Protein AF-Q9FPZ1-F1 (afdb_monomer)

InterPro domains:
  IPR013320 Concanavalin A-like lectin/glucanase 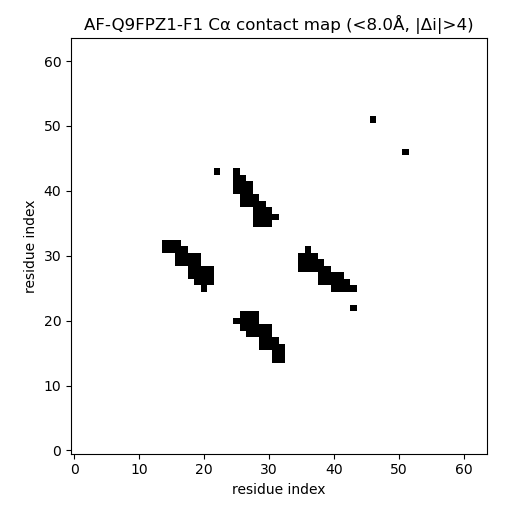domain superfamily [SSF49899] (7-63)

Structure (mmCIF, N/CA/C/O backbone):
data_AF-Q9FPZ1-F1
#
_entry.id   AF-Q9FPZ1-F1
#
loop_
_atom_site.group_PDB
_atom_site.id
_atom_site.type_symbol
_atom_site.label_atom_id
_atom_site.label_alt_id
_atom_site.label_comp_id
_atom_site.label_asym_id
_atom_site.label_entity_id
_atom_site.label_seq_id
_atom_site.pdbx_PDB_ins_code
_atom_site.Cartn_x
_atom_site.Cartn_y
_atom_site.Cartn_z
_atom_site.occupancy
_atom_site.B_iso_or_equiv
_atom_site.auth_seq_id
_atom_site.auth_comp_id
_atom_site.auth_asym_id
_atom_site.auth_atom_id
_atom_site.pdbx_PDB_model_num
ATOM 1 N N . PRO A 1 1 ? -13.792 9.943 2.541 1.00 34.59 1 PRO A N 1
ATOM 2 C CA . PRO A 1 1 ? -14.368 9.151 1.429 1.00 34.59 1 PRO A CA 1
ATOM 3 C C . PRO A 1 1 ? -13.426 9.154 0.214 1.00 34.59 1 PRO A C 1
ATOM 5 O O . PRO A 1 1 ? -13.464 10.053 -0.622 1.00 34.59 1 PRO A O 1
ATOM 8 N N . CYS A 1 2 ? -12.520 8.179 0.174 1.00 31.05 2 CYS A N 1
ATOM 9 C CA . CYS A 1 2 ? -11.534 8.007 -0.889 1.00 31.05 2 CYS A CA 1
ATOM 10 C C . CYS A 1 2 ? -12.250 7.420 -2.114 1.00 31.05 2 CYS A C 1
ATOM 12 O O . CYS A 1 2 ? -12.576 6.236 -2.153 1.00 31.05 2 CYS A O 1
ATOM 14 N N . LEU A 1 3 ? -12.574 8.265 -3.091 1.00 40.56 3 LEU A N 1
ATOM 15 C CA . LEU A 1 3 ? -13.225 7.865 -4.338 1.00 40.56 3 LEU A CA 1
ATOM 16 C C . LEU A 1 3 ? -12.205 7.212 -5.283 1.00 40.56 3 LEU A C 1
ATOM 18 O O . LEU A 1 3 ? -11.668 7.873 -6.167 1.00 40.56 3 LEU A O 1
ATOM 22 N N . CYS A 1 4 ? -11.976 5.907 -5.126 1.00 41.69 4 CYS A N 1
ATOM 23 C CA . CYS A 1 4 ? -11.229 5.093 -6.096 1.00 41.69 4 CYS A CA 1
ATOM 24 C C . CYS A 1 4 ? -12.090 4.014 -6.776 1.00 41.69 4 CYS A C 1
ATOM 26 O O . CYS A 1 4 ? -11.575 3.005 -7.239 1.00 41.69 4 CYS A O 1
ATOM 28 N N . SER A 1 5 ? -13.402 4.217 -6.894 1.00 48.66 5 SER A N 1
ATOM 29 C CA . SER A 1 5 ? -14.297 3.305 -7.623 1.00 48.66 5 SER A CA 1
ATOM 30 C C . SER A 1 5 ? -14.993 4.039 -8.767 1.00 48.66 5 SER A C 1
ATOM 32 O O . SER A 1 5 ? -16.137 4.476 -8.669 1.00 48.66 5 SER A O 1
ATOM 34 N N . ARG A 1 6 ? -14.286 4.183 -9.897 1.00 46.41 6 ARG A N 1
ATOM 35 C CA . ARG A 1 6 ? -14.946 4.508 -11.171 1.00 46.41 6 ARG A CA 1
ATOM 36 C C . ARG A 1 6 ? -15.689 3.261 -11.682 1.00 46.41 6 ARG A C 1
ATOM 38 O O . ARG A 1 6 ? -15.130 2.166 -11.618 1.00 46.41 6 ARG A O 1
ATOM 45 N N . PRO A 1 7 ? -16.919 3.397 -12.208 1.00 47.09 7 PRO A N 1
ATOM 46 C CA . PRO A 1 7 ? -17.684 2.269 -12.733 1.00 47.09 7 PRO A CA 1
ATOM 47 C C . PRO A 1 7 ? -16.992 1.680 -13.971 1.00 47.09 7 PRO A C 1
ATOM 49 O O . PRO A 1 7 ? -16.525 2.418 -14.839 1.00 47.09 7 PRO A O 1
ATOM 52 N N . ARG A 1 8 ? -16.914 0.344 -14.042 1.00 55.91 8 ARG A N 1
ATOM 53 C CA . ARG A 1 8 ? -16.300 -0.404 -15.153 1.00 55.91 8 ARG A CA 1
ATOM 54 C C . ARG A 1 8 ? -17.200 -0.346 -16.401 1.00 55.91 8 ARG A C 1
ATOM 56 O O . ARG A 1 8 ? -18.281 -0.932 -16.356 1.00 55.91 8 ARG A O 1
ATOM 63 N N . PRO A 1 9 ? -16.781 0.256 -17.532 1.00 42.53 9 PRO A N 1
ATOM 64 C CA . PRO A 1 9 ? -17.397 -0.042 -18.815 1.00 42.53 9 PRO A CA 1
ATOM 65 C C . PRO A 1 9 ? -16.872 -1.392 -19.322 1.00 42.53 9 PRO A C 1
ATOM 67 O O . PRO A 1 9 ? -15.714 -1.758 -19.110 1.00 42.53 9 PRO A O 1
ATOM 70 N N . ALA A 1 10 ? -17.751 -2.145 -19.975 1.00 48.84 10 ALA A N 1
ATOM 71 C CA . ALA A 1 10 ? -17.497 -3.487 -20.473 1.00 48.84 10 ALA A CA 1
ATOM 72 C C . ALA A 1 10 ? -16.293 -3.577 -21.440 1.00 48.84 10 ALA A C 1
ATOM 74 O O . ALA A 1 10 ? -16.100 -2.723 -22.301 1.00 48.84 10 ALA A O 1
ATOM 75 N N . ARG A 1 11 ? -15.547 -4.688 -21.320 1.00 51.47 11 ARG A N 1
ATOM 76 C CA . ARG A 1 11 ? -14.620 -5.275 -22.312 1.00 51.47 11 ARG A CA 1
ATOM 77 C C . ARG A 1 11 ? -13.501 -4.374 -22.860 1.00 51.47 11 ARG A C 1
ATOM 79 O O . ARG A 1 11 ? -13.394 -4.144 -24.056 1.00 51.47 11 ARG A O 1
ATOM 86 N N . ILE A 1 12 ? -12.551 -4.040 -21.990 1.00 50.09 12 ILE A N 1
ATOM 87 C CA . ILE A 1 12 ? -11.117 -4.056 -22.321 1.00 50.09 12 ILE A CA 1
ATOM 88 C C . ILE A 1 12 ? -10.452 -4.753 -21.136 1.00 50.09 12 ILE A C 1
ATOM 90 O O . ILE A 1 12 ? -10.599 -4.288 -20.007 1.00 50.09 12 ILE A O 1
ATOM 94 N N . GLN A 1 13 ? -9.769 -5.877 -21.356 1.00 55.38 13 GLN A N 1
ATOM 95 C CA . GLN A 1 13 ? -8.986 -6.542 -20.311 1.00 55.38 13 GLN A CA 1
ATOM 96 C C . GLN A 1 13 ? -7.737 -5.683 -20.073 1.00 55.38 13 GLN A C 1
ATOM 98 O O . GLN A 1 13 ? -6.680 -5.895 -20.663 1.00 55.38 13 GLN A O 1
ATOM 103 N N . ARG A 1 14 ? -7.912 -4.592 -19.324 1.00 63.34 14 ARG A N 1
ATOM 104 C CA . ARG A 1 14 ? -6.824 -3.680 -18.982 1.00 63.34 14 ARG A CA 1
ATOM 105 C C . ARG A 1 14 ? -5.868 -4.447 -18.086 1.00 63.34 14 ARG A C 1
ATOM 107 O O . ARG A 1 14 ? -6.314 -5.066 -17.127 1.00 63.34 14 ARG A O 1
ATOM 114 N N . ARG A 1 15 ? -4.581 -4.419 -18.425 1.00 85.38 15 ARG A N 1
ATOM 115 C CA . ARG A 1 15 ? -3.550 -4.867 -17.497 1.00 85.38 15 ARG A CA 1
ATOM 116 C C . ARG A 1 15 ? -3.371 -3.779 -16.445 1.00 85.38 15 ARG A C 1
ATOM 118 O O . ARG A 1 15 ? -3.216 -2.618 -16.823 1.00 85.38 15 ARG A O 1
ATOM 125 N N . TYR A 1 16 ? -3.421 -4.138 -15.174 1.00 87.25 16 TYR A N 1
ATOM 126 C CA . TYR A 1 16 ? -3.211 -3.225 -14.055 1.00 87.25 16 TYR A CA 1
ATOM 127 C C . TYR A 1 16 ? -2.254 -3.844 -13.041 1.00 87.25 16 TYR A C 1
ATOM 129 O O . TYR A 1 16 ? -2.012 -5.052 -13.038 1.00 87.25 16 TYR A O 1
ATOM 137 N N . CYS A 1 17 ? -1.655 -2.966 -12.248 1.00 92.12 17 CYS A N 1
ATOM 138 C CA . CYS A 1 17 ? -0.773 -3.293 -11.147 1.00 92.12 17 CYS A CA 1
ATOM 139 C C . CYS A 1 17 ? -1.151 -2.338 -10.019 1.00 92.12 17 CYS A C 1
ATOM 141 O O . CYS A 1 17 ? -1.006 -1.125 -10.193 1.00 92.12 17 CYS A O 1
ATOM 143 N N . ASP A 1 18 ? -1.656 -2.885 -8.921 1.00 95.19 18 ASP A N 1
ATOM 144 C CA . ASP A 1 18 ? -2.179 -2.130 -7.791 1.00 95.19 18 ASP A CA 1
ATOM 145 C C . ASP A 1 18 ? -1.388 -2.472 -6.523 1.00 95.19 18 ASP A C 1
ATOM 147 O O . ASP A 1 18 ? -0.969 -3.609 -6.313 1.00 95.19 18 ASP A O 1
ATOM 151 N N . CYS A 1 19 ? -1.166 -1.472 -5.670 1.00 95.81 19 CYS A N 1
ATOM 152 C CA . CYS A 1 19 ? -0.721 -1.689 -4.296 1.00 95.81 19 CYS A CA 1
ATOM 153 C C . CYS A 1 19 ? -1.950 -1.560 -3.394 1.00 95.81 19 CYS A C 1
ATOM 155 O O . CYS A 1 19 ? -2.444 -0.450 -3.183 1.00 95.81 19 CYS A O 1
ATOM 157 N N . GLU A 1 20 ? -2.454 -2.681 -2.890 1.00 96.62 20 GLU A N 1
ATOM 158 C CA . GLU A 1 20 ? -3.661 -2.737 -2.072 1.00 96.62 20 GLU A CA 1
ATOM 159 C C . GLU A 1 20 ? -3.311 -2.625 -0.587 1.00 96.62 20 GLU A C 1
ATOM 161 O O . GLU A 1 20 ? -2.424 -3.318 -0.096 1.00 96.62 20 GLU A O 1
ATOM 166 N N . PHE A 1 21 ? -4.030 -1.765 0.135 1.0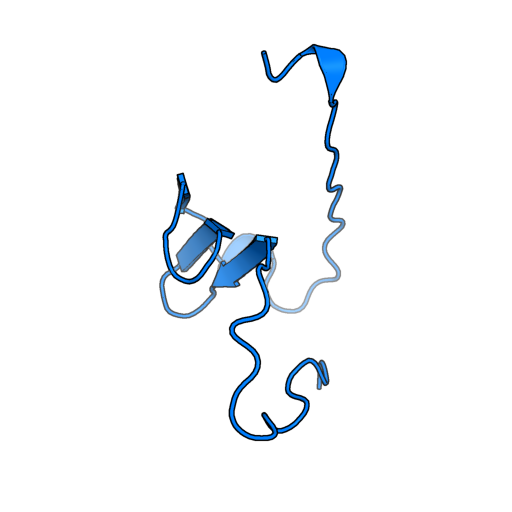0 97.06 21 PHE A N 1
ATOM 167 C CA . PHE A 1 21 ? -4.007 -1.669 1.597 1.00 97.06 21 PHE A CA 1
ATOM 168 C C . PHE A 1 21 ? -5.362 -2.157 2.106 1.00 97.06 21 PHE A C 1
ATOM 170 O O . PHE A 1 21 ? -6.278 -1.367 2.339 1.00 97.06 21 PHE A O 1
ATOM 177 N N . ASP A 1 22 ? -5.520 -3.475 2.183 1.00 96.38 22 ASP A N 1
ATOM 178 C CA . ASP A 1 22 ? -6.788 -4.103 2.528 1.00 96.38 22 ASP A CA 1
ATOM 179 C C . ASP A 1 22 ? -6.939 -4.174 4.051 1.00 96.38 22 ASP A C 1
ATOM 181 O O . ASP A 1 22 ? -6.201 -4.884 4.744 1.00 96.38 22 ASP A O 1
ATOM 185 N N . THR A 1 23 ? -7.896 -3.405 4.572 1.00 96.56 23 THR A N 1
ATOM 186 C CA . THR A 1 23 ? -8.217 -3.337 6.001 1.00 96.56 23 THR A CA 1
ATOM 187 C C . THR A 1 23 ? -9.121 -4.474 6.469 1.00 96.56 23 THR A C 1
ATOM 189 O O . THR A 1 23 ? -9.146 -4.773 7.658 1.00 96.56 23 THR A O 1
ATOM 192 N N . PHE A 1 24 ? -9.866 -5.112 5.564 1.00 95.94 24 PHE A N 1
ATOM 193 C CA . PHE A 1 24 ? -10.745 -6.231 5.895 1.00 95.94 24 PHE A CA 1
ATOM 194 C C . PHE A 1 24 ? -9.950 -7.532 5.997 1.00 95.94 24 PHE A C 1
ATOM 196 O O . PHE A 1 24 ? -10.163 -8.325 6.913 1.00 95.94 24 PHE A O 1
ATOM 203 N N . LEU A 1 25 ? -9.008 -7.730 5.073 1.00 95.88 25 LEU A N 1
ATOM 204 C CA . LEU A 1 25 ? -8.103 -8.880 5.063 1.00 95.88 25 LEU A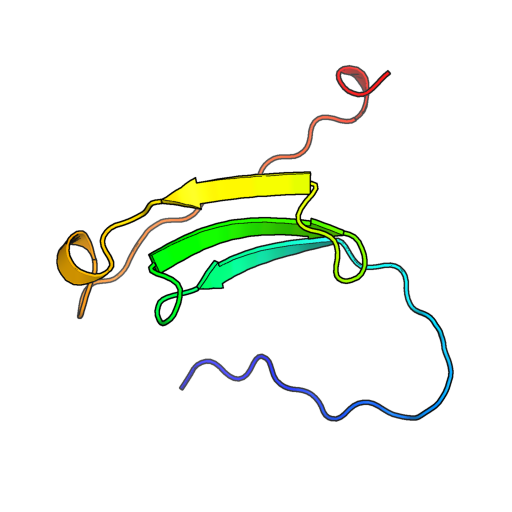 CA 1
ATOM 205 C C . LEU A 1 25 ? -6.813 -8.646 5.864 1.00 95.88 25 LEU A C 1
ATOM 207 O O . LEU A 1 25 ? -5.973 -9.544 5.920 1.00 95.88 25 LEU A O 1
ATOM 211 N N . SER A 1 26 ? -6.641 -7.460 6.462 1.00 96.56 26 SER A N 1
ATOM 212 C CA . SER A 1 26 ? -5.453 -7.057 7.230 1.00 96.56 26 SER A CA 1
ATOM 213 C C . SER A 1 26 ? -4.139 -7.365 6.503 1.00 96.56 26 SER A C 1
ATOM 215 O O . SER A 1 26 ? -3.185 -7.901 7.077 1.00 96.56 26 SER A O 1
ATOM 217 N N . ARG A 1 27 ? -4.075 -7.032 5.207 1.00 97.12 27 ARG A N 1
ATOM 218 C CA . ARG A 1 27 ? -2.884 -7.237 4.367 1.00 97.12 27 ARG A CA 1
ATOM 219 C C . ARG A 1 27 ? -2.581 -6.038 3.471 1.00 97.12 27 ARG A C 1
ATOM 221 O O . ARG A 1 27 ? -3.486 -5.352 3.008 1.00 97.12 27 ARG A O 1
ATOM 228 N N . ILE A 1 28 ? -1.298 -5.843 3.190 1.00 97.25 28 ILE A N 1
ATOM 229 C CA . ILE A 1 28 ? -0.816 -4.974 2.117 1.00 97.25 28 ILE A CA 1
ATOM 230 C C . ILE A 1 28 ? -0.302 -5.885 1.007 1.00 97.25 28 ILE A 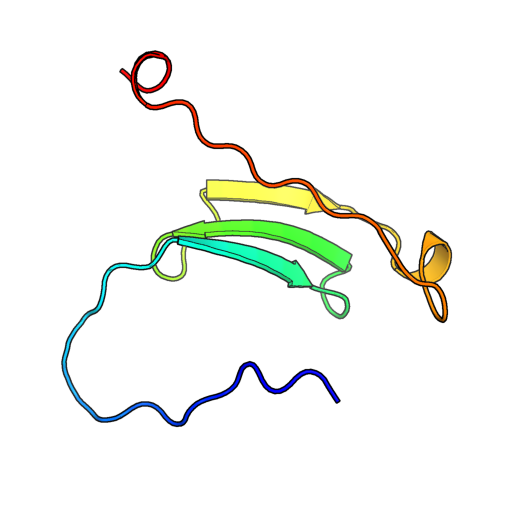C 1
ATOM 232 O O . ILE A 1 28 ? 0.578 -6.716 1.259 1.00 97.25 28 ILE A O 1
ATOM 236 N N . SER A 1 29 ? -0.834 -5.766 -0.205 1.00 96.94 29 SER A N 1
ATOM 237 C CA . SER A 1 29 ? -0.427 -6.604 -1.336 1.00 96.94 29 SER A CA 1
ATOM 238 C C . SER A 1 29 ? -0.087 -5.801 -2.582 1.00 96.94 29 SER A C 1
ATOM 240 O O . SER A 1 29 ? -0.447 -4.637 -2.729 1.00 96.94 29 SER A O 1
ATOM 242 N N . ILE A 1 30 ? 0.685 -6.432 -3.462 1.00 96.81 30 ILE A N 1
ATOM 243 C CA . ILE A 1 30 ? 0.870 -5.983 -4.836 1.00 96.81 30 ILE A CA 1
ATOM 244 C C . ILE A 1 30 ? 0.047 -6.934 -5.700 1.00 96.81 30 ILE A C 1
ATOM 246 O O . ILE A 1 30 ? 0.420 -8.103 -5.843 1.00 96.81 30 ILE A O 1
ATOM 250 N N . ASP A 1 31 ? -1.055 -6.437 -6.247 1.00 94.56 31 ASP A N 1
ATOM 251 C CA . ASP A 1 31 ? -1.926 -7.163 -7.164 1.00 94.56 31 ASP A CA 1
ATOM 252 C C . ASP A 1 31 ? -1.522 -6.873 -8.610 1.00 94.56 31 ASP A C 1
ATOM 254 O O . ASP A 1 31 ? -1.316 -5.723 -9.002 1.00 94.56 31 ASP A O 1
ATOM 258 N N . VAL A 1 32 ? -1.412 -7.921 -9.424 1.00 93.69 32 VAL A N 1
ATOM 259 C CA . VAL A 1 32 ? -1.222 -7.794 -10.869 1.00 93.69 32 VAL A CA 1
ATOM 260 C C . VAL A 1 32 ? -2.298 -8.600 -11.582 1.00 93.69 32 VAL A C 1
ATOM 262 O O . VAL A 1 32 ? -2.165 -9.808 -11.782 1.00 93.69 32 VAL A O 1
ATOM 265 N N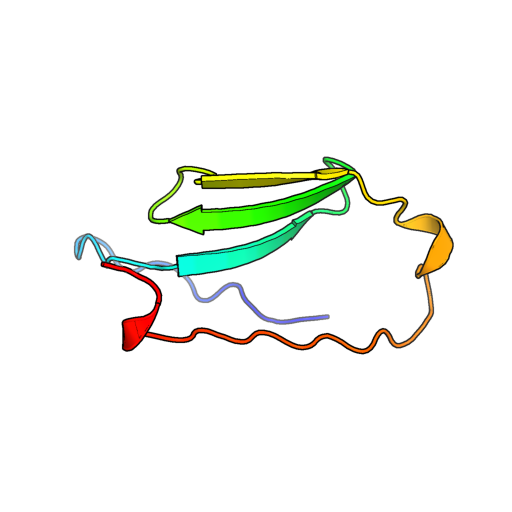 . ASN A 1 33 ? -3.333 -7.905 -12.054 1.00 93.50 33 ASN A N 1
ATOM 266 C CA . ASN A 1 33 ? -4.469 -8.476 -12.783 1.00 93.50 33 ASN A CA 1
ATOM 267 C C . ASN A 1 33 ? -5.321 -9.475 -11.964 1.00 93.50 33 ASN A C 1
ATOM 269 O O . ASN A 1 33 ? -5.716 -10.510 -12.508 1.00 93.50 33 ASN A O 1
ATOM 273 N N . ASN A 1 34 ? -5.660 -9.157 -10.708 1.00 91.56 34 ASN A N 1
ATOM 274 C CA . ASN A 1 34 ? -6.322 -10.044 -9.727 1.00 91.56 34 ASN A CA 1
ATOM 275 C C . ASN A 1 34 ? -5.461 -11.233 -9.283 1.00 91.56 34 ASN A C 1
ATOM 277 O O . ASN A 1 34 ? -5.984 -12.319 -9.016 1.00 91.56 34 ASN A O 1
ATOM 281 N N . ASN A 1 35 ? -4.145 -11.061 -9.275 1.00 92.94 35 ASN A N 1
ATOM 282 C CA . ASN A 1 35 ? -3.245 -12.036 -8.696 1.00 92.94 35 ASN A CA 1
ATOM 283 C C . ASN A 1 35 ? -2.230 -11.326 -7.806 1.00 92.94 35 ASN A C 1
ATOM 285 O O . ASN A 1 35 ? -1.360 -10.600 -8.2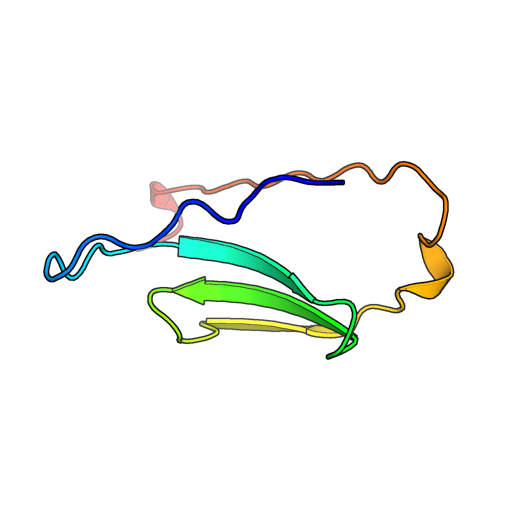99 1.00 92.94 35 ASN A O 1
ATOM 289 N N . ASP A 1 36 ? -2.323 -11.579 -6.503 1.00 91.38 36 ASP A N 1
ATOM 290 C CA . ASP A 1 36 ? -1.372 -11.076 -5.524 1.00 91.38 36 ASP A CA 1
ATOM 291 C C . ASP A 1 36 ? 0.004 -11.705 -5.777 1.00 91.38 36 ASP A C 1
ATOM 293 O O . ASP A 1 36 ? 0.253 -12.866 -5.448 1.00 91.38 36 ASP A O 1
ATOM 297 N N . ILE A 1 37 ? 0.936 -10.931 -6.337 1.00 95.75 37 ILE A N 1
ATOM 298 C CA . ILE A 1 37 ? 2.315 -11.403 -6.536 1.00 95.75 37 ILE A CA 1
ATOM 299 C C . ILE A 1 37 ? 3.093 -11.428 -5.218 1.00 95.75 37 ILE A C 1
ATOM 301 O O . ILE A 1 37 ? 4.072 -12.163 -5.076 1.00 95.75 37 ILE A O 1
ATOM 305 N N . LYS A 1 38 ? 2.679 -10.599 -4.254 1.00 95.62 38 LYS A N 1
ATOM 306 C CA . LYS A 1 38 ? 3.205 -10.575 -2.891 1.00 95.62 38 LYS A CA 1
ATOM 307 C C . LYS A 1 38 ? 2.201 -9.910 -1.959 1.00 95.62 38 LYS A C 1
ATOM 309 O O . LYS A 1 38 ? 1.678 -8.852 -2.287 1.00 95.62 38 LYS A O 1
ATOM 314 N N . SER A 1 39 ? 2.029 -10.475 -0.768 1.00 97.12 39 SER A N 1
ATOM 315 C CA . SER A 1 39 ? 1.254 -9.886 0.325 1.00 97.12 39 SER A CA 1
ATOM 316 C C . SER A 1 39 ? 2.033 -9.946 1.634 1.00 97.12 39 SER A C 1
ATOM 318 O O . SER A 1 39 ? 2.748 -10.918 1.887 1.00 97.12 39 SER A O 1
ATOM 320 N N . VAL A 1 40 ? 1.866 -8.939 2.482 1.00 97.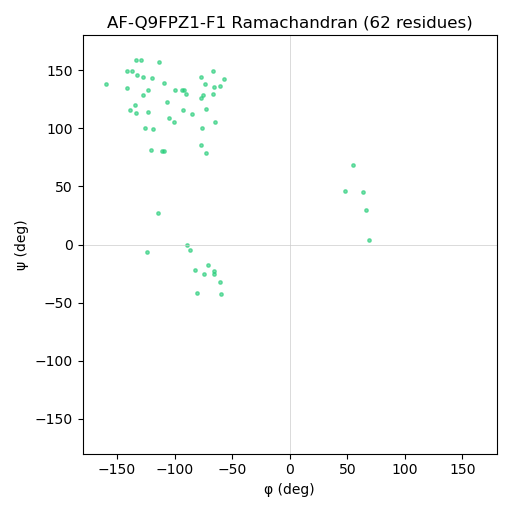19 40 VAL A N 1
ATOM 321 C CA . VAL A 1 40 ? 2.356 -8.931 3.864 1.00 97.19 40 VAL A CA 1
ATOM 322 C C . VAL A 1 40 ? 1.200 -8.595 4.808 1.00 97.19 40 VAL A C 1
ATOM 324 O O . VAL A 1 40 ? 0.335 -7.805 4.428 1.00 97.19 40 VAL A O 1
ATOM 327 N N . PRO A 1 41 ? 1.139 -9.182 6.014 1.00 97.75 41 PRO A N 1
ATOM 328 C CA . PRO A 1 41 ? 0.159 -8.764 7.008 1.00 97.75 41 PRO A CA 1
ATOM 329 C C . PRO A 1 41 ? 0.463 -7.338 7.491 1.00 97.75 41 PRO A C 1
ATOM 331 O O . PRO A 1 41 ? 1.628 -6.939 7.549 1.00 97.75 41 PRO A O 1
ATOM 334 N N . TRP A 1 42 ? -0.574 -6.590 7.864 1.00 96.88 42 TRP A N 1
ATOM 335 C CA . TRP A 1 42 ? -0.451 -5.323 8.594 1.00 96.88 42 TRP A CA 1
ATOM 336 C C . TRP A 1 42 ? -1.570 -5.207 9.628 1.00 96.88 42 TRP A C 1
ATOM 338 O O . TRP A 1 42 ? -2.660 -5.744 9.421 1.00 96.88 42 TRP A O 1
ATOM 348 N N . ASP A 1 43 ? -1.305 -4.521 10.740 1.00 96.38 43 ASP A N 1
ATOM 349 C CA . ASP A 1 43 ? -2.350 -4.176 11.700 1.00 96.38 43 ASP A CA 1
ATOM 350 C C . ASP A 1 43 ? -2.908 -2.793 11.361 1.00 96.38 43 ASP A C 1
ATOM 352 O O . ASP A 1 43 ? -2.218 -1.777 11.418 1.00 96.38 43 ASP A O 1
ATOM 356 N N . VAL A 1 44 ? -4.187 -2.761 10.996 1.00 95.38 44 VAL A N 1
ATOM 357 C CA . VAL A 1 44 ? -4.908 -1.525 10.680 1.00 95.38 44 VAL A CA 1
ATOM 358 C C . VAL A 1 44 ? -4.938 -0.590 11.889 1.00 95.38 44 VAL A C 1
ATOM 360 O O . VAL A 1 44 ? -4.908 0.627 11.725 1.00 95.38 44 VAL A O 1
ATOM 363 N N . ARG A 1 45 ? -4.975 -1.144 13.108 1.00 96.56 45 ARG A N 1
ATOM 364 C CA . ARG A 1 45 ? -5.108 -0.369 14.350 1.00 96.56 45 ARG A CA 1
ATOM 365 C C . ARG A 1 45 ? -3.910 0.527 14.620 1.00 96.56 45 ARG A C 1
ATOM 367 O O . ARG A 1 45 ? -4.081 1.560 15.259 1.00 96.56 45 ARG A O 1
ATOM 374 N N . ASP A 1 46 ? -2.740 0.175 14.096 1.00 96.06 46 ASP A N 1
ATOM 375 C CA . ASP A 1 46 ? -1.532 0.994 14.220 1.00 96.06 46 ASP A CA 1
ATOM 376 C C . ASP A 1 46 ? -1.666 2.336 13.474 1.00 96.06 46 ASP A C 1
ATOM 378 O O . ASP A 1 46 ? -0.999 3.312 13.820 1.00 96.06 46 ASP A O 1
ATOM 382 N N . TYR A 1 47 ? -2.557 2.406 12.476 1.00 96.00 47 TYR A N 1
ATOM 383 C CA . TYR A 1 47 ? -2.715 3.552 11.573 1.00 96.00 47 TYR A CA 1
ATOM 384 C C . TYR A 1 47 ? -4.138 4.134 11.551 1.00 96.00 47 TYR A C 1
ATOM 386 O O . TYR A 1 47 ? -4.369 5.161 10.911 1.00 96.00 47 TYR A O 1
ATOM 394 N N . ASP A 1 48 ? -5.097 3.497 12.227 1.00 95.75 48 ASP A N 1
ATOM 395 C CA . ASP A 1 48 ? -6.502 3.904 12.198 1.00 95.75 48 ASP A CA 1
ATOM 396 C C . ASP A 1 48 ? -6.692 5.332 12.735 1.00 95.75 48 ASP A C 1
ATOM 398 O O . ASP A 1 48 ? -6.085 5.747 13.726 1.00 95.75 48 ASP A O 1
ATOM 402 N N . GLY A 1 49 ? -7.519 6.113 12.038 1.00 96.25 49 GLY A N 1
ATOM 403 C CA . GLY A 1 49 ? -7.773 7.523 12.345 1.00 96.25 49 GLY A CA 1
ATOM 404 C C . GLY A 1 49 ? -6.598 8.486 12.108 1.00 96.25 49 GLY A C 1
ATOM 405 O O . GLY A 1 49 ? -6.739 9.674 12.405 1.00 96.25 49 GLY A O 1
ATOM 406 N N . GLN A 1 50 ? -5.464 8.021 11.573 1.00 96.25 50 GLN A N 1
ATOM 407 C CA . GLN A 1 50 ? -4.263 8.830 11.341 1.00 96.25 50 GLN A CA 1
ATOM 408 C C . GLN A 1 50 ? -3.963 9.009 9.845 1.00 96.25 50 GLN A C 1
ATOM 410 O O . GLN A 1 50 ? -4.358 8.207 8.999 1.00 96.25 50 GLN A O 1
ATOM 415 N N . ASN A 1 51 ? -3.216 10.064 9.509 1.00 96.62 51 ASN A N 1
ATOM 416 C CA . ASN A 1 51 ? -2.611 10.187 8.184 1.00 96.62 51 ASN A CA 1
ATOM 417 C C . ASN A 1 51 ? -1.384 9.269 8.115 1.00 96.62 51 ASN A C 1
ATOM 419 O O . ASN A 1 51 ? -0.486 9.390 8.945 1.00 96.62 51 ASN A O 1
ATOM 423 N N . ALA A 1 52 ? -1.326 8.393 7.112 1.00 95.25 52 ALA A N 1
ATOM 424 C CA . ALA A 1 52 ? -0.190 7.509 6.871 1.00 95.25 52 ALA A CA 1
ATOM 425 C C . ALA A 1 52 ? 0.583 7.939 5.616 1.00 95.25 52 ALA A C 1
ATOM 427 O O . ALA A 1 52 ? -0.010 8.281 4.590 1.00 95.25 52 ALA A O 1
ATOM 428 N N . GLU A 1 53 ? 1.912 7.895 5.685 1.00 97.00 53 GLU A N 1
ATOM 429 C CA . GLU A 1 53 ? 2.778 8.154 4.536 1.00 97.00 53 GLU A CA 1
ATOM 430 C C . GLU A 1 53 ? 3.075 6.856 3.783 1.00 97.00 53 GLU A C 1
ATOM 432 O O . GLU A 1 53 ? 3.505 5.859 4.362 1.00 97.00 53 GLU A O 1
ATOM 437 N N . VAL A 1 54 ? 2.872 6.875 2.465 1.00 95.81 54 VAL A N 1
ATOM 438 C CA . VAL A 1 54 ? 3.101 5.723 1.589 1.00 95.81 54 VAL A CA 1
ATOM 439 C C . VAL A 1 54 ? 4.087 6.104 0.495 1.00 95.81 54 VAL A C 1
ATOM 441 O O . VAL A 1 54 ? 3.927 7.120 -0.182 1.00 95.81 54 VAL A O 1
ATOM 444 N N . ARG A 1 55 ? 5.087 5.248 0.268 1.00 97.38 55 ARG A N 1
ATOM 445 C CA . ARG A 1 55 ? 6.047 5.392 -0.828 1.00 97.38 55 ARG A CA 1
ATOM 446 C C . ARG A 1 55 ? 6.049 4.148 -1.705 1.00 97.38 55 ARG A C 1
ATOM 448 O O . ARG A 1 55 ? 6.497 3.085 -1.289 1.00 97.38 55 ARG A O 1
ATOM 455 N N . ILE A 1 56 ? 5.610 4.308 -2.948 1.00 95.12 56 ILE A N 1
ATOM 456 C CA . ILE A 1 56 ? 5.659 3.266 -3.978 1.00 95.12 56 ILE A CA 1
ATOM 457 C C . ILE A 1 56 ? 6.869 3.543 -4.868 1.00 95.12 56 ILE A C 1
ATOM 459 O O . ILE A 1 56 ? 7.123 4.680 -5.265 1.00 95.12 56 ILE A O 1
ATOM 463 N N . THR A 1 57 ? 7.678 2.526 -5.150 1.00 95.50 57 THR A N 1
ATOM 464 C CA . THR A 1 57 ? 8.857 2.663 -6.013 1.00 95.50 57 THR A CA 1
ATOM 465 C C . THR A 1 57 ? 9.000 1.424 -6.880 1.00 95.50 57 THR A C 1
ATOM 467 O O . THR A 1 57 ? 8.892 0.300 -6.397 1.00 95.50 57 THR A O 1
ATOM 470 N N . TYR A 1 58 ? 9.269 1.638 -8.163 1.00 94.00 58 TYR A N 1
ATOM 471 C CA . TYR A 1 58 ? 9.537 0.583 -9.127 1.00 94.00 58 TYR A CA 1
ATOM 472 C C . TYR A 1 58 ? 10.845 0.892 -9.848 1.00 94.00 58 TYR A C 1
ATOM 474 O O . TYR A 1 58 ? 11.031 2.001 -10.345 1.00 94.00 58 TYR A O 1
ATOM 482 N N . ASN A 1 59 ? 11.751 -0.084 -9.891 1.00 95.38 59 ASN A N 1
ATOM 483 C CA . ASN A 1 59 ? 13.049 0.057 -10.536 1.00 95.38 59 ASN A CA 1
ATOM 484 C C . ASN A 1 59 ? 13.176 -0.957 -11.679 1.00 95.38 59 ASN A C 1
ATOM 486 O O . ASN A 1 59 ? 13.453 -2.135 -11.438 1.00 95.38 59 ASN A O 1
ATOM 490 N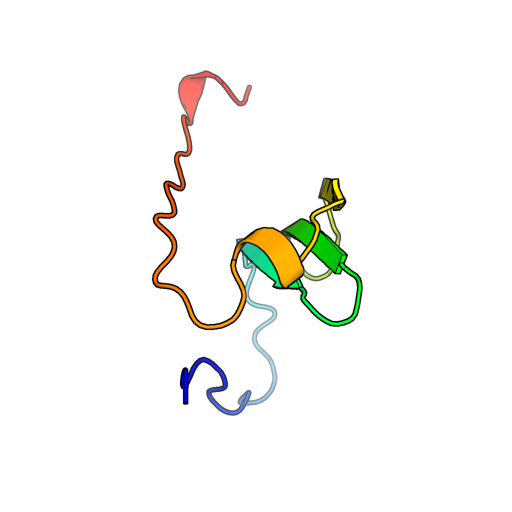 N . SER A 1 60 ? 12.957 -0.505 -12.916 1.00 93.12 60 S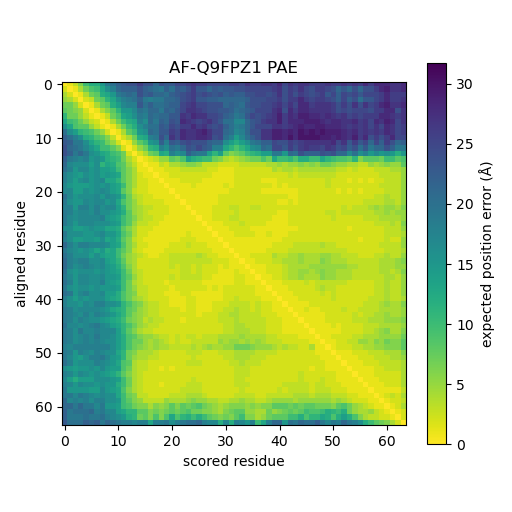ER A N 1
ATOM 491 C CA . SER A 1 60 ? 12.882 -1.385 -14.088 1.00 93.12 60 SER A CA 1
ATOM 492 C C . SER A 1 60 ? 14.149 -2.208 -14.356 1.00 93.12 60 SER A C 1
ATOM 494 O O . SER A 1 60 ? 13.996 -3.402 -14.584 1.00 93.12 60 SER A O 1
ATOM 496 N N . PRO A 1 61 ? 15.392 -1.688 -14.262 1.00 93.69 61 PRO A N 1
ATOM 497 C CA . PRO A 1 61 ? 16.585 -2.461 -14.614 1.00 93.69 61 PRO A CA 1
ATOM 498 C C . PRO A 1 61 ? 16.904 -3.578 -13.616 1.00 93.69 61 PRO A C 1
ATOM 500 O O . PRO A 1 61 ? 17.663 -4.483 -13.929 1.00 93.69 61 PRO A O 1
ATOM 503 N N . THR A 1 62 ? 16.343 -3.520 -12.404 1.00 90.94 62 THR A N 1
ATOM 504 C CA . THR A 1 62 ? 16.510 -4.573 -11.382 1.00 90.94 62 THR A CA 1
ATOM 505 C C . THR A 1 62 ? 15.496 -5.704 -11.512 1.00 90.94 62 THR A C 1
ATOM 507 O O . THR A 1 62 ? 15.539 -6.670 -10.753 1.00 90.94 62 THR A O 1
ATOM 510 N N . LYS A 1 63 ? 14.546 -5.560 -12.437 1.00 79.56 63 LYS A N 1
ATOM 511 C CA . LYS A 1 63 ? 13.528 -6.552 -12.758 1.00 79.56 63 LYS A CA 1
ATOM 512 C C . LYS A 1 63 ? 13.875 -7.118 -14.131 1.00 79.56 63 LYS A C 1
ATOM 514 O O . LYS A 1 63 ? 13.357 -6.654 -15.142 1.00 79.56 63 LYS A O 1
ATOM 519 N N . VAL A 1 64 ? 14.826 -8.054 -14.121 1.00 58.38 64 VAL A N 1
ATOM 520 C CA . VAL A 1 64 ? 15.305 -8.823 -15.280 1.00 58.38 64 VAL A CA 1
ATOM 521 C C . VAL A 1 64 ? 14.839 -10.260 -15.136 1.00 58.38 64 VAL A C 1
ATOM 523 O O . VAL A 1 64 ? 14.973 -10.785 -14.006 1.00 58.38 64 VAL A O 1
#

Nearest PDB structures (foldseek):
  6idc-assembly1_A-2  TM=3.466E-01  e=7.128E-01  Borreliella burgdorferi
  5cq9-assembly1_A  TM=4.862E-01  e=2.332E+00  Salmonella enterica subsp. enterica serovar Typhimurium str. LT2
  6iei-assembly1_A-2  TM=3.234E-01  e=9.907E-01  Borreliella burgdorferi B31

Radius of gyration: 14.39 Å; Cα contacts (8 Å, |Δi|>4): 55; chains: 1; bounding box: 34×22×37 Å

Organism: Phaseolus vulgaris (NCBI:txid3885)

Solvent-accessible surface area (backbone atoms only — not comparable to full-atom values): 4562 Å² total; per-residue (Å²): 136,87,88,82,77,78,85,84,75,84,90,69,92,71,86,53,76,45,79,45,79,39,73,89,77,32,29,39,29,38,32,49,70,94,37,72,80,45,75,44,80,48,70,56,79,85,50,62,100,54,92,79,90,82,87,88,86,84,63,67,89,81,68,120

Mean predicted aligned error: 8.8 Å

pLDDT: mean 83.76, std 20.55, range [31.05, 97.75]

Secondary structure (DSSP, 8-state):
-----PPPPS------EEEEEETTTTEEEEEESS-EEEEEE--GGGTTTS---------GGG--

Foldseek 3Di:
DPPPDDDDDDDDQDWDWDFDCDQVVQWTFTDTSNDTPDIDGHHVVVQPPHDDDDDDDDDVVVVD

Sequence (64 aa):
PCLCSRPRPARIQRRYCDCEFDTFLSRISIDVNNNDIKSVPWDVRDYDGQNAEVRITYNSPTKV